Protein AF-A0A2U1ANG9-F1 (afdb_monomer)

Mean predicted aligned error: 2.75 Å

Sequence (73 aa):
MLFARFSTTIGLEGKLQQVEGRFYRMSHGPVWFLADEEMIMELEREIGMARLEPLKTVLVEQERGMTTWVVRK

Solvent-accessible surface area (backbone atoms only — not comparable to full-atom values): 4315 Å² total; per-residue (Å²): 115,49,80,48,75,48,47,32,44,64,94,42,77,91,74,58,52,70,74,54,91,53,27,28,42,40,90,89,61,58,75,41,77,34,51,46,70,66,60,52,56,48,51,30,61,77,71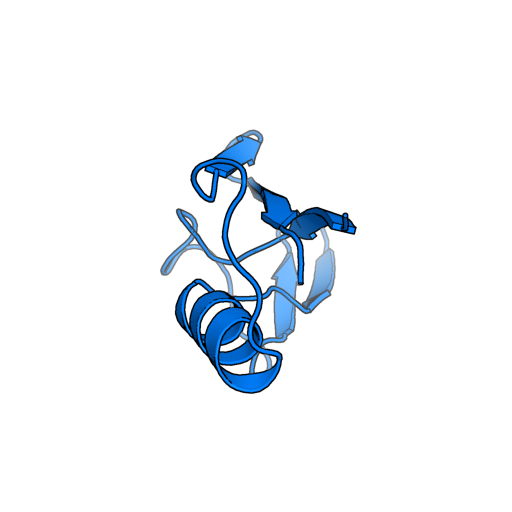,57,41,45,73,76,52,80,79,44,69,46,70,50,92,81,70,44,29,46,29,45,46,40,32,30,114

Nearest PDB structures (foldseek):
  5ufm-assembly1_A  TM=6.289E-01  e=9.859E-01  Burkholderia thailandensis E264
  8j9t-assembly1_B  TM=4.561E-01  e=3.029E+00  Salmonella enterica subsp. enterica serovar Typhi str. CT18
  8qdx-assembly1_C  TM=4.320E-01  e=3.029E+00  Escherichia coli
  9ggq-assembly1_A  TM=4.303E-01  e=4.859E+00  Escherichia coli

Secondary structure (DSSP, 8-state):
-EEEEE-BSTT-TTTSEEEETTEEE-TTS-EEE-B-HHHHHHHHHHHT-EESS--EEEEETTTEEEEEEEEE-

Structure (mmCIF, N/CA/C/O backbone):
data_AF-A0A2U1ANG9-F1
#
_entry.id   AF-A0A2U1ANG9-F1
#
loop_
_atom_site.group_PDB
_atom_site.id
_atom_site.type_symbol
_atom_site.label_atom_id
_atom_site.label_alt_id
_atom_site.label_comp_id
_atom_site.label_asym_id
_atom_site.label_entity_id
_atom_site.label_seq_id
_atom_site.pdbx_PDB_ins_code
_atom_site.Cartn_x
_atom_site.Cartn_y
_atom_site.Cartn_z
_atom_site.occupancy
_atom_site.B_iso_or_equiv
_atom_site.auth_seq_id
_atom_site.auth_comp_id
_atom_site.auth_asym_id
_atom_site.auth_atom_id
_atom_site.pdbx_PDB_model_num
ATOM 1 N N . MET A 1 1 ? -6.080 -4.487 17.320 1.00 93.12 1 MET A N 1
ATOM 2 C CA . MET A 1 1 ? -4.975 -3.792 16.630 1.00 93.12 1 MET A CA 1
ATOM 3 C C . MET A 1 1 ? -4.485 -4.702 15.527 1.00 93.12 1 MET A C 1
ATOM 5 O O . MET A 1 1 ? -4.222 -5.864 15.813 1.00 93.12 1 MET A O 1
ATOM 9 N N . LEU A 1 2 ? -4.405 -4.198 14.302 1.00 96.38 2 LEU A N 1
ATOM 10 C CA . LEU A 1 2 ? -3.772 -4.883 13.182 1.00 96.38 2 LEU A CA 1
ATOM 11 C C . LEU A 1 2 ? -2.402 -4.250 12.954 1.00 96.38 2 LEU A C 1
ATOM 13 O O . LEU A 1 2 ? -2.301 -3.029 12.884 1.00 96.38 2 LEU A O 1
ATOM 17 N N . PHE A 1 3 ? -1.376 -5.088 12.842 1.00 97.44 3 PHE A N 1
ATOM 18 C CA . PHE A 1 3 ? -0.052 -4.722 12.354 1.00 97.44 3 PHE A CA 1
ATOM 19 C C . PHE A 1 3 ? 0.211 -5.565 11.110 1.00 97.44 3 PHE A C 1
ATOM 21 O O . PHE A 1 3 ? 0.252 -6.793 11.200 1.00 97.44 3 PHE A O 1
ATOM 28 N N . ALA A 1 4 ? 0.365 -4.921 9.958 1.00 96.88 4 ALA A N 1
ATOM 29 C CA . ALA A 1 4 ? 0.607 -5.599 8.693 1.00 96.88 4 ALA A CA 1
ATOM 30 C C . ALA A 1 4 ? 1.790 -4.971 7.958 1.00 96.88 4 ALA A C 1
ATOM 32 O O . ALA A 1 4 ? 1.977 -3.751 7.971 1.00 96.88 4 ALA A O 1
ATOM 33 N N . ARG A 1 5 ? 2.579 -5.824 7.298 1.00 97.25 5 ARG A N 1
ATOM 34 C CA . ARG A 1 5 ? 3.623 -5.410 6.361 1.00 97.25 5 ARG A CA 1
ATOM 35 C C . ARG A 1 5 ? 3.393 -6.079 5.021 1.00 97.25 5 ARG A C 1
ATOM 37 O O . ARG A 1 5 ? 3.263 -7.299 4.964 1.00 97.25 5 ARG A O 1
ATOM 44 N N . PHE A 1 6 ? 3.329 -5.284 3.967 1.00 96.94 6 PHE A N 1
ATOM 45 C CA . PHE A 1 6 ? 3.039 -5.762 2.620 1.00 96.94 6 PHE A CA 1
ATOM 46 C C . PHE A 1 6 ? 3.670 -4.846 1.577 1.00 96.94 6 PHE A C 1
ATOM 48 O O . PHE A 1 6 ? 4.057 -3.713 1.872 1.00 96.94 6 PHE A O 1
ATOM 55 N N . SER A 1 7 ? 3.809 -5.357 0.358 1.00 95.31 7 SER A N 1
ATOM 56 C CA . SER A 1 7 ? 4.337 -4.573 -0.751 1.00 95.31 7 SER A CA 1
ATOM 57 C C . SER A 1 7 ? 3.244 -3.745 -1.415 1.00 95.31 7 SER A C 1
ATOM 59 O O . SER A 1 7 ? 2.104 -4.187 -1.563 1.00 95.31 7 SER A O 1
ATOM 61 N N . THR A 1 8 ? 3.617 -2.529 -1.798 1.00 96.69 8 THR A N 1
ATOM 62 C CA . THR A 1 8 ? 2.739 -1.551 -2.437 1.00 96.69 8 THR A CA 1
ATOM 63 C C . THR A 1 8 ? 3.416 -0.934 -3.650 1.00 96.69 8 THR A C 1
ATOM 65 O O . THR A 1 8 ? 4.621 -1.103 -3.861 1.00 96.69 8 THR A O 1
ATOM 68 N N . THR A 1 9 ? 2.632 -0.207 -4.437 1.00 96.19 9 THR A N 1
ATOM 69 C CA . THR A 1 9 ? 3.122 0.638 -5.531 1.00 96.19 9 THR A CA 1
ATOM 70 C C . THR A 1 9 ? 3.615 2.013 -5.071 1.00 96.19 9 THR A C 1
ATOM 72 O O . THR A 1 9 ? 4.216 2.719 -5.876 1.00 96.19 9 THR A O 1
ATOM 75 N N . ILE A 1 10 ? 3.424 2.372 -3.793 1.00 96.00 10 ILE A N 1
ATOM 76 C CA . ILE A 1 10 ? 3.786 3.681 -3.228 1.00 96.00 10 ILE A 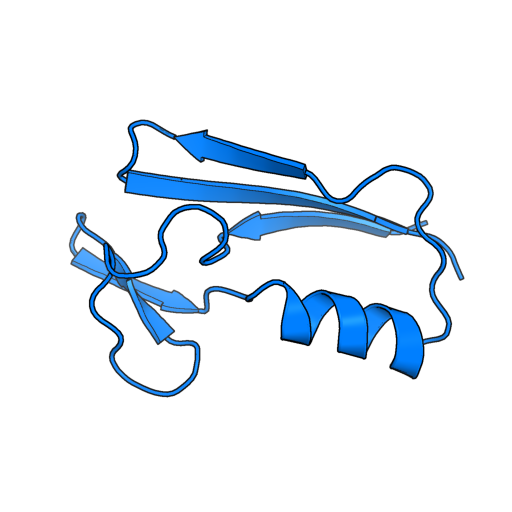CA 1
ATOM 77 C C . ILE A 1 10 ? 5.296 3.927 -3.374 1.00 96.00 10 ILE A C 1
ATOM 79 O O . ILE A 1 10 ? 6.114 3.187 -2.817 1.00 96.00 10 ILE A O 1
ATOM 83 N N . GLY A 1 11 ? 5.670 4.987 -4.090 1.00 93.00 11 GLY A N 1
ATOM 84 C CA . GLY A 1 11 ? 7.058 5.357 -4.387 1.00 93.00 11 GLY A CA 1
ATOM 85 C C . GLY A 1 11 ? 7.699 4.569 -5.541 1.00 93.00 11 GLY A C 1
ATOM 86 O O . GLY A 1 11 ? 8.902 4.709 -5.788 1.00 93.00 11 GLY A O 1
ATOM 87 N N . LEU A 1 12 ? 6.926 3.728 -6.234 1.00 93.25 12 LEU A N 1
ATOM 88 C CA . LEU A 1 12 ? 7.316 2.975 -7.432 1.00 93.25 12 LEU A CA 1
ATOM 89 C C . LEU A 1 12 ? 6.428 3.305 -8.643 1.00 93.25 12 LEU A C 1
ATOM 91 O O . LEU A 1 12 ? 6.380 2.541 -9.613 1.00 93.25 12 LEU A O 1
ATOM 95 N N . GLU A 1 13 ? 5.732 4.438 -8.610 1.00 88.62 13 GLU A N 1
ATOM 96 C CA . GLU A 1 13 ? 4.831 4.881 -9.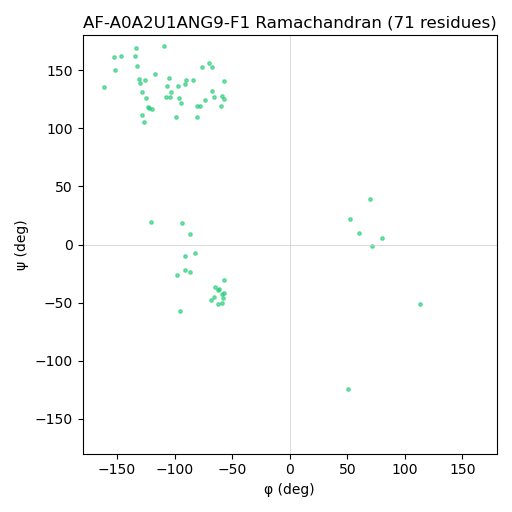667 1.00 88.62 13 GLU A CA 1
ATOM 97 C C . GLU A 1 13 ? 5.586 4.983 -11.001 1.00 88.62 13 GLU A C 1
ATOM 99 O O . GLU A 1 13 ? 6.640 5.611 -11.107 1.00 88.62 13 GLU A O 1
ATOM 104 N N . GLY A 1 14 ? 5.071 4.302 -12.027 1.00 85.69 14 GLY A N 1
ATOM 105 C CA . GLY A 1 14 ? 5.691 4.254 -13.354 1.00 85.69 14 GLY A CA 1
ATOM 106 C C . GLY A 1 14 ? 6.984 3.430 -13.459 1.00 85.69 14 GLY A C 1
ATOM 107 O O . GLY A 1 14 ? 7.520 3.317 -14.557 1.00 85.69 14 GLY A O 1
ATOM 108 N N . LYS A 1 15 ? 7.483 2.828 -12.368 1.00 89.56 15 LYS A N 1
ATOM 109 C CA . LYS A 1 15 ? 8.683 1.965 -12.388 1.00 89.56 15 LYS A CA 1
ATOM 110 C C . LYS A 1 15 ? 8.374 0.486 -12.612 1.00 89.56 15 LYS A C 1
ATOM 112 O O . LYS A 1 15 ? 9.250 -0.261 -13.036 1.00 89.56 15 LYS A O 1
ATOM 117 N N . LEU A 1 16 ? 7.148 0.056 -12.317 1.00 91.25 16 LEU A N 1
ATOM 118 C CA . LEU A 1 16 ? 6.722 -1.338 -12.436 1.00 91.25 16 LEU A CA 1
ATOM 119 C C . LEU A 1 16 ? 5.829 -1.552 -13.658 1.00 91.25 16 LEU A C 1
ATOM 121 O O . LEU A 1 16 ? 4.967 -0.729 -13.966 1.00 91.25 16 LEU A O 1
ATOM 125 N N . GLN A 1 17 ? 5.984 -2.704 -14.312 1.00 93.25 17 GLN A N 1
ATOM 126 C CA . GLN A 1 17 ? 5.088 -3.120 -15.386 1.00 93.25 17 GLN A CA 1
ATOM 127 C C . GLN A 1 17 ? 3.809 -3.717 -14.789 1.00 93.25 17 GLN A C 1
ATOM 129 O O . GLN A 1 17 ? 3.824 -4.822 -14.238 1.00 93.25 17 GLN A O 1
ATOM 134 N N . GLN A 1 18 ? 2.698 -2.996 -14.923 1.00 95.19 18 GLN A N 1
ATOM 135 C CA . GLN A 1 18 ? 1.372 -3.509 -14.590 1.00 95.19 18 GLN A CA 1
ATOM 136 C C . GLN A 1 18 ? 0.990 -4.624 -15.570 1.00 95.19 18 GLN A C 1
ATOM 138 O O . GLN A 1 18 ? 1.155 -4.478 -16.782 1.00 95.19 18 GLN A O 1
ATOM 143 N N . VAL A 1 19 ? 0.513 -5.748 -15.037 1.00 96.00 19 VAL A N 1
ATOM 144 C CA . VAL A 1 19 ? 0.019 -6.883 -15.825 1.00 96.00 19 VAL A CA 1
ATOM 145 C C . VAL A 1 19 ? -1.494 -6.776 -15.973 1.00 96.00 19 VAL A C 1
ATOM 147 O O . VAL A 1 19 ? -1.998 -6.720 -17.088 1.00 96.00 19 VAL A O 1
ATOM 150 N N . GLU A 1 20 ? -2.207 -6.711 -14.848 1.00 95.88 20 GLU A N 1
ATOM 151 C CA . GLU A 1 20 ? -3.665 -6.594 -14.792 1.00 95.88 20 GLU A CA 1
ATOM 152 C C . GLU A 1 20 ? -4.081 -6.087 -13.409 1.00 95.88 20 GLU A C 1
ATOM 154 O O . GLU A 1 20 ? -3.577 -6.575 -12.398 1.00 95.88 20 GLU A O 1
ATOM 159 N N . GLY A 1 21 ? -5.004 -5.124 -13.333 1.00 94.94 21 GLY A N 1
ATOM 160 C CA . GLY A 1 21 ? -5.479 -4.596 -12.050 1.00 94.94 21 GLY A CA 1
ATOM 161 C C . GLY A 1 21 ? -4.317 -4.204 -11.131 1.00 9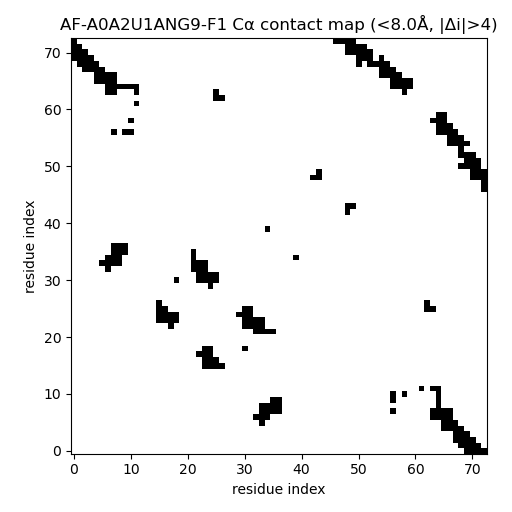4.94 21 GLY A C 1
ATOM 162 O O . GLY A 1 21 ? -3.435 -3.453 -11.524 1.00 94.94 21 GLY A O 1
ATOM 163 N N . ARG A 1 22 ? -4.265 -4.753 -9.917 1.00 95.56 22 ARG A N 1
ATOM 164 C CA . ARG A 1 22 ? -3.178 -4.495 -8.953 1.00 95.56 22 ARG A CA 1
ATOM 165 C C . ARG A 1 22 ? -2.040 -5.522 -9.008 1.00 95.56 22 ARG A C 1
ATOM 167 O O . ARG A 1 22 ? -1.266 -5.641 -8.061 1.00 95.56 22 ARG A O 1
ATOM 174 N N . PHE A 1 23 ? -1.931 -6.283 -10.097 1.00 96.56 23 PHE A N 1
ATOM 175 C CA . PHE A 1 23 ? -0.850 -7.239 -10.320 1.00 96.56 23 PHE A CA 1
ATOM 176 C C . PHE A 1 23 ? 0.266 -6.626 -11.165 1.00 96.56 23 PHE A C 1
ATOM 178 O O . PHE A 1 23 ? 0.037 -6.152 -12.279 1.00 96.56 23 PHE A O 1
ATOM 185 N N . TYR A 1 24 ? 1.491 -6.687 -10.648 1.00 96.25 24 TYR A N 1
ATOM 186 C CA . TYR A 1 24 ? 2.681 -6.105 -11.260 1.00 96.25 24 TYR A CA 1
ATOM 187 C C . TYR A 1 24 ? 3.773 -7.150 -11.416 1.00 96.25 24 TYR A C 1
ATOM 189 O O . TYR A 1 24 ? 3.981 -7.992 -10.540 1.00 96.25 24 TYR A O 1
ATOM 197 N N . ARG A 1 25 ? 4.501 -7.079 -12.530 1.00 95.00 25 ARG A N 1
ATOM 198 C CA . ARG A 1 25 ? 5.710 -7.873 -12.728 1.00 95.00 25 ARG A CA 1
ATOM 199 C C . ARG A 1 25 ? 6.853 -7.238 -11.945 1.00 95.00 25 ARG A C 1
ATOM 201 O O . ARG A 1 25 ? 7.228 -6.098 -12.209 1.00 95.00 25 ARG A O 1
ATOM 208 N N . MET A 1 26 ? 7.409 -7.989 -11.002 1.00 92.62 26 MET A N 1
ATOM 209 C CA . MET A 1 26 ? 8.575 -7.565 -10.238 1.00 92.62 26 MET A CA 1
ATOM 210 C C . MET A 1 26 ? 9.844 -7.689 -11.083 1.00 92.62 26 MET A C 1
ATOM 212 O O . MET A 1 26 ? 9.945 -8.563 -11.946 1.00 92.62 26 MET A O 1
ATOM 216 N N . SER A 1 27 ? 10.849 -6.871 -10.782 1.00 84.69 27 SER A N 1
ATOM 217 C CA . SER A 1 27 ? 12.156 -6.900 -11.452 1.00 84.69 27 SER A CA 1
ATOM 218 C C . SER A 1 27 ? 12.862 -8.254 -11.390 1.00 84.69 27 SER A C 1
ATOM 220 O O . SER A 1 27 ? 13.556 -8.646 -12.323 1.00 84.69 27 SER A O 1
ATOM 222 N N . HIS A 1 28 ? 12.629 -9.011 -10.319 1.00 83.38 28 HIS A N 1
ATOM 223 C CA . HIS A 1 28 ? 13.166 -10.356 -10.121 1.00 83.38 28 HIS A CA 1
ATOM 224 C C . HIS A 1 28 ? 12.298 -11.470 -10.743 1.00 83.38 28 HIS A C 1
ATOM 226 O O . HIS A 1 28 ? 12.551 -12.648 -10.496 1.00 83.38 28 HIS A O 1
ATOM 232 N N . GLY A 1 29 ? 11.271 -11.127 -11.535 1.00 85.06 29 GLY A N 1
ATOM 233 C CA . GLY A 1 29 ? 10.500 -12.066 -12.361 1.00 85.06 29 GLY A CA 1
ATOM 234 C C . GLY A 1 29 ? 9.026 -12.299 -11.986 1.00 85.06 29 GLY A C 1
ATOM 235 O O . GLY A 1 29 ? 8.183 -12.230 -12.890 1.00 85.06 29 G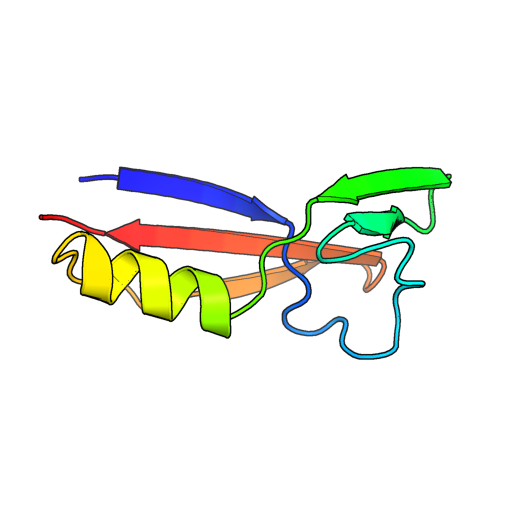LY A O 1
ATOM 236 N N . PRO A 1 30 ? 8.668 -12.609 -10.723 1.00 93.12 30 PRO A N 1
ATOM 237 C CA . PRO A 1 30 ? 7.313 -13.027 -10.378 1.00 93.12 30 PRO A CA 1
ATOM 238 C C . PRO A 1 30 ? 6.307 -11.876 -10.476 1.00 93.12 30 PRO A C 1
ATOM 240 O O . PRO A 1 30 ? 6.658 -10.702 -10.369 1.00 93.12 30 PRO A O 1
ATOM 243 N N . VAL A 1 31 ? 5.035 -12.231 -10.672 1.00 96.12 31 VAL A N 1
ATOM 244 C CA . VAL A 1 31 ? 3.916 -11.281 -10.667 1.00 96.12 31 VAL A CA 1
ATOM 245 C C . VAL A 1 31 ? 3.312 -11.242 -9.272 1.00 96.12 31 VAL A C 1
ATOM 247 O O . VAL A 1 31 ? 2.892 -12.279 -8.759 1.00 96.12 31 VAL A O 1
ATOM 250 N N . TRP A 1 32 ? 3.288 -10.067 -8.652 1.00 95.69 32 TRP A N 1
ATOM 251 C CA . TRP A 1 32 ? 2.779 -9.866 -7.296 1.00 95.69 32 TRP A CA 1
ATOM 252 C C . TRP A 1 32 ? 1.573 -8.936 -7.301 1.00 95.69 32 TRP A C 1
ATOM 254 O O . TRP A 1 32 ? 1.512 -7.993 -8.087 1.00 95.69 32 TRP A O 1
ATOM 264 N N . PHE A 1 33 ? 0.639 -9.186 -6.385 1.00 96.00 33 PHE A N 1
ATOM 265 C CA . PHE A 1 33 ? -0.363 -8.193 -6.022 1.00 96.00 33 PHE A CA 1
ATOM 266 C C .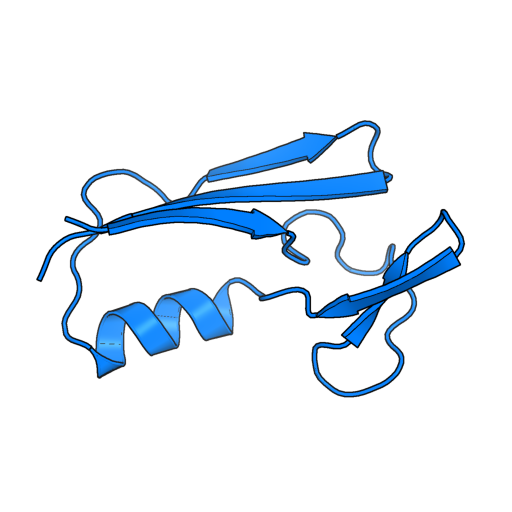 PHE A 1 33 ? 0.303 -7.105 -5.179 1.00 96.00 33 PHE A C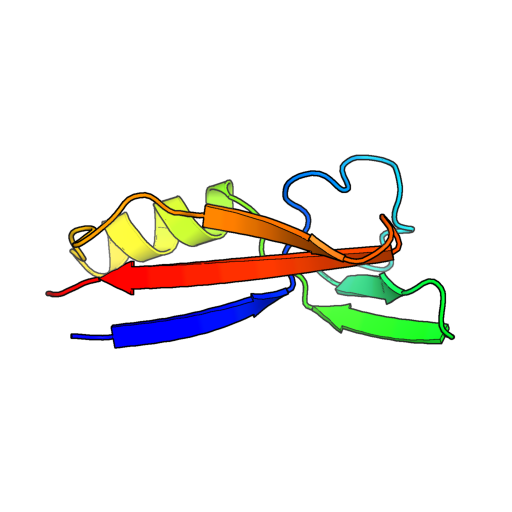 1
ATOM 268 O O . PHE A 1 33 ? 0.902 -7.413 -4.145 1.00 96.00 33 PHE A O 1
ATOM 275 N N . LEU A 1 34 ? 0.183 -5.851 -5.601 1.00 96.44 34 LEU A N 1
ATOM 276 C CA . LEU A 1 34 ? 0.693 -4.690 -4.884 1.00 96.44 34 LEU A CA 1
ATOM 277 C C . LEU A 1 34 ? -0.470 -3.744 -4.607 1.00 96.44 34 LEU A C 1
ATOM 279 O O . LEU A 1 34 ? -1.093 -3.237 -5.537 1.00 96.44 34 LEU A O 1
ATOM 283 N N . ALA A 1 35 ? -0.759 -3.506 -3.328 1.00 96.12 35 ALA A N 1
ATOM 284 C CA . ALA A 1 35 ? -1.756 -2.508 -2.959 1.00 96.12 35 ALA A CA 1
ATOM 285 C C . ALA A 1 35 ? -1.258 -1.096 -3.310 1.00 96.12 35 ALA A C 1
ATOM 287 O O . ALA A 1 35 ? -0.055 -0.833 -3.327 1.00 96.12 35 ALA A O 1
ATOM 288 N N . ASP A 1 36 ? -2.183 -0.182 -3.561 1.00 95.00 36 ASP A N 1
ATOM 289 C CA . ASP A 1 36 ? -1.910 1.245 -3.711 1.00 95.00 36 ASP A CA 1
ATOM 290 C C . ASP A 1 36 ? -2.454 2.013 -2.499 1.00 95.00 36 ASP A C 1
ATOM 292 O O . ASP A 1 36 ? -3.126 1.456 -1.625 1.00 95.00 36 ASP A O 1
ATOM 296 N N . GLU A 1 37 ? -2.106 3.295 -2.405 1.00 95.06 37 GLU A N 1
ATOM 297 C CA . GLU A 1 37 ? -2.553 4.141 -1.299 1.00 95.06 37 GLU A CA 1
ATOM 298 C C . GLU A 1 37 ? -4.083 4.287 -1.264 1.00 95.06 37 GLU A C 1
ATOM 300 O O . GLU A 1 37 ? -4.678 4.235 -0.185 1.00 95.06 37 GLU A O 1
ATOM 305 N N . GLU A 1 38 ? -4.716 4.404 -2.433 1.00 95.88 38 GLU A N 1
ATOM 306 C CA . GLU A 1 38 ? -6.166 4.5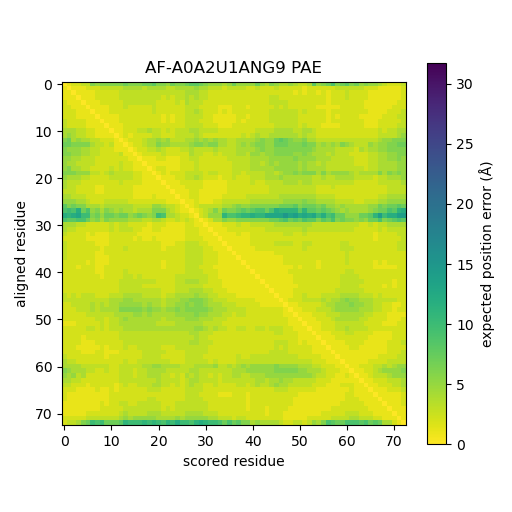51 -2.577 1.00 95.88 38 GLU A CA 1
ATOM 307 C C . GLU A 1 38 ? -6.914 3.362 -1.964 1.00 95.88 38 GLU A C 1
ATOM 309 O O . GLU A 1 38 ? -7.763 3.555 -1.092 1.00 95.88 38 GLU A O 1
ATOM 314 N N . MET A 1 39 ? -6.521 2.135 -2.314 1.00 96.44 39 MET A N 1
ATOM 315 C CA . MET A 1 39 ? -7.105 0.904 -1.783 1.00 96.44 39 MET A CA 1
ATOM 316 C C . MET A 1 39 ? -6.992 0.821 -0.262 1.00 96.44 39 MET A C 1
ATOM 318 O O . MET A 1 39 ? -7.929 0.396 0.414 1.00 96.44 39 MET A O 1
ATOM 322 N N . ILE A 1 40 ? -5.838 1.198 0.296 1.00 96.94 40 ILE A N 1
ATOM 323 C CA . ILE A 1 40 ? -5.617 1.154 1.747 1.00 96.94 40 ILE A CA 1
ATOM 324 C C . ILE A 1 40 ? -6.535 2.164 2.439 1.00 96.94 40 ILE A C 1
ATOM 326 O O . ILE A 1 40 ? -7.179 1.826 3.430 1.00 96.94 40 ILE A O 1
ATOM 330 N N . MET A 1 41 ? -6.631 3.388 1.913 1.00 96.06 41 MET A N 1
ATOM 331 C CA . MET A 1 41 ? -7.510 4.424 2.461 1.00 96.06 41 MET A CA 1
ATOM 332 C C . MET A 1 41 ? -8.994 4.054 2.350 1.00 96.06 41 MET A C 1
ATOM 334 O O . MET A 1 41 ? -9.769 4.375 3.250 1.00 96.06 41 MET A O 1
ATOM 338 N N . GLU A 1 42 ? -9.406 3.398 1.267 1.00 97.50 42 GLU A N 1
ATOM 339 C CA . GLU A 1 42 ? -10.758 2.853 1.108 1.00 97.50 42 GLU A CA 1
ATOM 340 C C . GLU A 1 42 ? -11.058 1.794 2.166 1.00 97.50 42 GLU A C 1
ATOM 342 O O . GLU A 1 42 ? -12.026 1.944 2.908 1.00 97.50 42 GLU A O 1
ATOM 347 N N . LEU A 1 43 ? -10.178 0.801 2.324 1.00 96.19 43 LEU A N 1
ATOM 348 C CA . LEU A 1 43 ? -10.293 -0.245 3.347 1.00 96.19 43 LEU A CA 1
ATOM 349 C C . LEU A 1 43 ? -10.373 0.322 4.768 1.00 96.19 43 LEU A C 1
ATOM 351 O O . LEU A 1 43 ? -11.165 -0.151 5.587 1.00 96.19 43 LEU A O 1
ATOM 355 N N . GLU A 1 44 ? -9.568 1.342 5.075 1.00 96.31 44 GLU A N 1
ATOM 356 C CA . GLU A 1 44 ? -9.629 2.039 6.361 1.00 96.31 44 GLU A CA 1
ATOM 357 C C . GLU A 1 44 ? -11.024 2.630 6.611 1.00 96.31 44 GLU A C 1
ATOM 359 O O . GLU A 1 44 ? -11.584 2.435 7.693 1.00 96.31 44 GLU A O 1
ATOM 364 N N . ARG A 1 45 ? -11.615 3.298 5.609 1.00 96.88 45 ARG A N 1
ATOM 365 C CA . ARG A 1 45 ? -12.959 3.891 5.708 1.00 96.88 45 ARG A CA 1
ATOM 366 C C . ARG A 1 45 ? -14.058 2.836 5.789 1.00 96.88 45 ARG A C 1
ATOM 368 O O . ARG A 1 45 ? -14.917 2.937 6.660 1.00 96.88 45 ARG A O 1
ATOM 375 N N . GLU A 1 46 ? -14.031 1.835 4.913 1.00 97.56 46 GLU A N 1
ATOM 376 C CA . GLU A 1 46 ? -15.064 0.796 4.817 1.00 97.56 46 GLU A CA 1
ATOM 377 C C . GLU A 1 46 ? -15.184 -0.027 6.101 1.00 97.56 46 GLU A C 1
ATOM 379 O O . GLU A 1 46 ? -16.285 -0.369 6.531 1.00 97.56 46 GLU A O 1
ATOM 384 N N . ILE A 1 47 ? -14.053 -0.322 6.745 1.00 95.19 47 ILE A N 1
ATOM 385 C CA . ILE A 1 47 ? -14.013 -1.157 7.952 1.00 95.19 47 ILE A CA 1
ATOM 386 C C . ILE A 1 47 ? -14.138 -0.303 9.234 1.00 95.19 47 ILE A C 1
ATOM 388 O O . ILE A 1 47 ? -14.350 -0.842 10.327 1.00 95.19 47 ILE A O 1
ATOM 392 N N . GLY A 1 48 ? -14.053 1.027 9.117 1.00 96.56 48 GLY A N 1
ATOM 393 C CA . GLY A 1 48 ? -14.070 1.955 10.250 1.00 96.56 48 GLY A CA 1
ATOM 394 C C . GLY A 1 48 ? -12.800 1.866 11.096 1.00 96.56 48 GLY A C 1
ATOM 395 O O . GLY A 1 48 ? -12.869 1.884 12.322 1.00 96.56 48 GLY A O 1
ATOM 396 N N . MET A 1 49 ? -11.646 1.701 10.451 1.00 96.19 49 MET A N 1
ATOM 397 C CA . MET A 1 49 ? -10.343 1.589 11.103 1.00 96.19 49 MET A CA 1
ATOM 398 C C . MET A 1 49 ? -9.685 2.965 11.250 1.00 96.19 49 MET A C 1
ATOM 400 O O . MET A 1 49 ? -9.672 3.771 10.323 1.00 96.19 49 MET A O 1
ATOM 404 N N . ALA A 1 50 ? -9.069 3.213 12.403 1.00 96.38 50 ALA A N 1
ATOM 405 C CA . ALA A 1 50 ? -8.264 4.398 12.669 1.00 96.38 50 ALA A CA 1
ATOM 406 C C . ALA A 1 50 ? -6.769 4.055 12.704 1.00 96.38 50 ALA A C 1
ATOM 408 O O . ALA A 1 50 ? -6.354 3.074 13.334 1.00 96.38 50 ALA A O 1
ATOM 409 N N . ARG A 1 51 ? -5.951 4.904 12.073 1.00 96.50 51 ARG A N 1
ATOM 410 C CA . ARG A 1 51 ? -4.484 4.820 12.103 1.00 96.50 51 ARG A CA 1
ATOM 411 C C . ARG A 1 51 ? -3.953 5.068 13.512 1.00 96.50 51 ARG A C 1
ATOM 413 O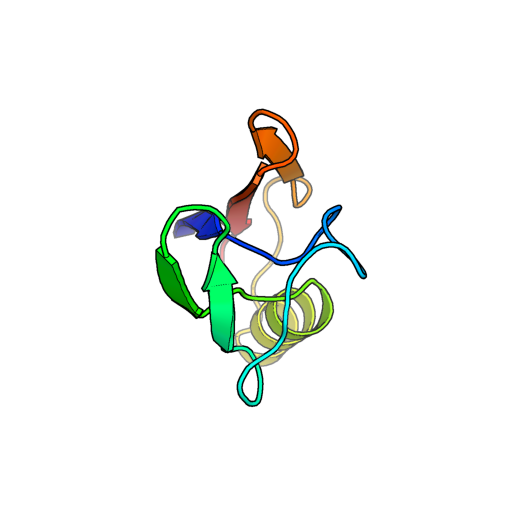 O . ARG A 1 51 ? -4.270 6.079 14.134 1.00 96.50 51 ARG A O 1
ATOM 420 N N . LEU A 1 52 ? -3.128 4.144 14.001 1.00 97.69 52 LEU A N 1
ATOM 421 C CA . LEU A 1 52 ? -2.347 4.329 15.229 1.00 97.69 52 LEU A CA 1
ATOM 422 C C . LEU A 1 52 ? -1.016 5.035 14.952 1.00 97.69 52 LEU A C 1
ATOM 424 O O . LEU A 1 52 ? -0.457 5.669 15.841 1.00 97.69 52 LEU A O 1
ATOM 428 N N . GLU A 1 53 ? -0.532 4.946 13.716 1.00 96.06 53 GLU A N 1
ATOM 429 C CA . GLU A 1 53 ? 0.615 5.688 13.207 1.00 96.06 53 GLU A CA 1
ATOM 430 C C . GLU A 1 53 ? 0.414 6.024 11.721 1.00 96.06 53 GLU A C 1
ATOM 432 O O . GLU A 1 53 ? -0.418 5.395 11.058 1.00 96.06 53 GLU A O 1
ATOM 437 N N . PRO A 1 54 ? 1.163 6.991 11.166 1.00 96.12 54 PRO A N 1
ATOM 438 C CA . PRO A 1 54 ? 1.127 7.267 9.736 1.00 96.12 54 PRO A CA 1
ATOM 439 C C . PRO A 1 54 ? 1.469 6.025 8.903 1.00 96.12 54 PRO A C 1
ATOM 441 O O . PRO A 1 54 ? 2.389 5.274 9.241 1.00 96.12 54 PRO A O 1
ATOM 444 N N . LEU A 1 55 ? 0.763 5.851 7.781 1.00 96.88 55 LEU A N 1
ATOM 445 C CA . LEU A 1 55 ? 1.135 4.868 6.768 1.00 96.88 55 LEU A CA 1
ATOM 446 C C . LEU A 1 55 ? 2.545 5.201 6.272 1.00 96.88 55 LEU A C 1
ATOM 448 O O . LEU A 1 55 ? 2.829 6.343 5.913 1.00 96.88 55 LEU A O 1
ATOM 452 N N . LYS A 1 56 ? 3.438 4.214 6.287 1.00 96.81 56 LYS A N 1
ATOM 453 C CA . LYS A 1 56 ? 4.847 4.408 5.937 1.00 96.81 56 LYS A CA 1
ATOM 454 C C . LYS A 1 56 ? 5.287 3.362 4.931 1.00 96.81 56 LYS A C 1
ATOM 456 O O . LYS A 1 56 ? 4.975 2.185 5.103 1.00 96.81 56 LYS A O 1
ATOM 461 N N . THR A 1 57 ? 6.069 3.778 3.945 1.00 97.81 57 THR A N 1
ATOM 462 C CA . THR A 1 57 ? 6.640 2.889 2.931 1.00 97.81 57 THR A CA 1
ATOM 463 C C . THR A 1 57 ? 8.141 3.110 2.850 1.00 97.81 57 THR A C 1
ATOM 465 O O . THR A 1 57 ? 8.605 4.243 2.766 1.00 97.81 57 THR A O 1
ATOM 468 N N . VAL A 1 58 ? 8.903 2.018 2.879 1.00 97.06 58 VAL A N 1
ATOM 469 C CA . VAL A 1 58 ? 10.344 2.027 2.611 1.00 97.06 58 VAL A CA 1
ATOM 470 C C . VAL A 1 58 ? 10.577 1.465 1.216 1.00 97.06 58 VAL A C 1
ATOM 472 O O . VAL A 1 58 ? 10.122 0.359 0.915 1.00 97.06 58 VAL A O 1
ATOM 475 N N . LEU A 1 59 ? 11.304 2.211 0.384 1.00 95.38 59 LEU A N 1
ATOM 476 C CA . LEU A 1 59 ? 11.815 1.713 -0.889 1.00 95.38 59 LEU A CA 1
ATOM 477 C C . LEU A 1 59 ? 13.076 0.892 -0.630 1.00 95.38 59 LEU A C 1
ATOM 479 O O . LEU A 1 59 ? 14.059 1.403 -0.099 1.00 95.38 59 LEU A O 1
ATOM 483 N N . VAL A 1 60 ? 13.043 -0.385 -0.997 1.00 93.81 60 VAL A N 1
ATOM 484 C CA . VAL A 1 60 ? 14.178 -1.297 -0.840 1.00 93.81 60 VAL A CA 1
ATOM 485 C C . VAL A 1 60 ? 14.900 -1.393 -2.171 1.00 93.81 60 VAL A C 1
ATOM 487 O O . VAL A 1 60 ? 14.350 -1.943 -3.125 1.00 93.81 60 VAL A O 1
ATOM 490 N N . GLU A 1 61 ? 16.104 -0.822 -2.227 1.00 92.19 61 GLU A N 1
ATOM 491 C CA . GLU A 1 61 ? 16.953 -0.760 -3.428 1.00 92.19 61 GLU A CA 1
ATOM 492 C C . GLU A 1 61 ? 16.245 -0.185 -4.670 1.00 92.19 61 GLU A C 1
ATOM 494 O O . GLU A 1 61 ? 16.652 -0.436 -5.790 1.00 92.19 61 GLU A O 1
ATOM 499 N N . GLN A 1 62 ? 15.163 0.584 -4.489 1.00 89.38 62 GLN A N 1
ATOM 500 C CA . GLN A 1 62 ? 14.270 1.047 -5.567 1.00 89.38 62 GLN A CA 1
ATOM 501 C C . GLN A 1 62 ? 13.575 -0.066 -6.380 1.00 89.38 62 GLN A C 1
ATOM 503 O O . GLN A 1 62 ? 12.913 0.233 -7.370 1.00 89.38 62 GLN A O 1
ATOM 508 N N . GLU A 1 63 ? 13.660 -1.318 -5.933 1.00 90.56 63 GLU A N 1
ATOM 509 C CA . GLU A 1 63 ? 13.114 -2.497 -6.618 1.00 90.56 63 GLU A CA 1
ATOM 510 C C . GLU A 1 63 ? 11.744 -2.921 -6.071 1.00 90.56 63 GLU A C 1
ATOM 512 O O . GLU A 1 63 ? 10.949 -3.568 -6.754 1.00 90.56 63 GLU A O 1
ATOM 517 N N . ARG A 1 64 ? 11.463 -2.602 -4.801 1.00 92.75 64 ARG A N 1
ATOM 518 C CA . ARG A 1 64 ? 10.185 -2.914 -4.143 1.00 92.75 64 ARG A CA 1
ATOM 519 C C . ARG A 1 64 ? 9.837 -1.915 -3.041 1.00 92.75 64 ARG A C 1
ATOM 521 O O . ARG A 1 64 ? 10.723 -1.398 -2.361 1.00 92.75 64 ARG A O 1
ATOM 528 N N . GLY A 1 65 ? 8.540 -1.716 -2.826 1.00 94.50 65 GLY A N 1
ATOM 529 C CA . GLY A 1 65 ? 7.997 -1.031 -1.658 1.00 94.50 65 GLY A CA 1
ATOM 530 C C . GLY A 1 65 ? 7.725 -2.023 -0.529 1.00 94.50 65 GLY A C 1
ATOM 531 O O . GLY A 1 65 ? 7.285 -3.152 -0.763 1.00 94.50 65 GLY A O 1
ATOM 532 N N . MET A 1 66 ? 7.990 -1.612 0.707 1.00 96.81 66 MET A N 1
ATOM 533 C CA . MET A 1 66 ? 7.571 -2.322 1.912 1.00 96.81 66 MET A CA 1
ATOM 534 C C . MET A 1 66 ? 6.818 -1.352 2.817 1.00 96.81 66 MET A C 1
ATOM 536 O O . MET A 1 66 ? 7.427 -0.487 3.452 1.00 96.81 66 MET A O 1
ATOM 540 N N . THR A 1 67 ? 5.501 -1.506 2.864 1.00 98.06 67 THR A N 1
ATOM 541 C CA . THR A 1 67 ? 4.588 -0.648 3.616 1.00 98.06 67 THR A CA 1
ATOM 542 C C . THR A 1 67 ? 4.264 -1.267 4.962 1.00 98.06 67 THR A C 1
ATOM 544 O O . THR A 1 67 ? 4.005 -2.465 5.050 1.00 98.06 67 THR A O 1
ATOM 547 N N . THR A 1 68 ? 4.272 -0.448 6.009 1.00 98.19 68 THR A N 1
ATOM 548 C CA . THR A 1 68 ? 3.798 -0.819 7.344 1.00 98.19 68 THR A CA 1
ATOM 549 C C . THR A 1 68 ? 2.478 -0.110 7.613 1.00 98.19 68 THR A C 1
ATOM 551 O O . THR A 1 68 ? 2.396 1.115 7.505 1.00 98.19 68 THR A O 1
ATOM 554 N N . TRP A 1 69 ? 1.465 -0.889 7.987 1.00 97.88 69 TRP A N 1
ATOM 555 C CA . TRP A 1 69 ? 0.115 -0.427 8.286 1.00 97.88 69 TRP A CA 1
ATOM 556 C C . TRP A 1 69 ? -0.280 -0.855 9.700 1.00 97.88 69 TRP A C 1
ATOM 558 O O . TRP A 1 69 ? -0.317 -2.054 9.997 1.00 97.88 69 TRP A O 1
ATOM 568 N N . VAL A 1 70 ? -0.546 0.120 10.577 1.00 98.06 70 VAL A N 1
ATOM 569 C CA . VAL A 1 70 ? -0.938 -0.139 11.972 1.00 98.06 70 VAL A CA 1
ATOM 570 C C . VAL A 1 70 ? -2.208 0.617 12.315 1.00 98.06 70 VAL A C 1
ATOM 572 O O . VAL A 1 70 ? -2.235 1.847 12.400 1.00 98.06 70 VAL A O 1
ATOM 575 N N . VAL A 1 71 ? -3.274 -0.151 12.518 1.00 97.50 71 VAL A N 1
ATOM 576 C CA . VAL A 1 71 ? -4.631 0.361 12.721 1.00 97.50 71 VAL A CA 1
ATOM 577 C C . VAL A 1 71 ? -5.338 -0.331 13.879 1.00 97.50 71 VAL A C 1
ATOM 579 O O . VAL A 1 71 ? -4.971 -1.424 14.330 1.00 97.50 71 VAL A O 1
ATOM 582 N N . ARG A 1 72 ? -6.402 0.302 14.365 1.00 97.06 72 ARG A N 1
ATOM 583 C CA . ARG A 1 72 ? -7.380 -0.291 15.279 1.00 97.06 72 ARG A CA 1
ATOM 584 C C . ARG A 1 72 ? -8.798 0.004 14.801 1.00 97.06 72 ARG A C 1
ATOM 586 O O . ARG A 1 72 ? -9.012 1.019 14.147 1.00 97.06 72 ARG A O 1
ATOM 593 N N . LYS A 1 73 ? -9.729 -0.870 15.172 1.00 92.69 73 LYS A N 1
ATOM 594 C CA . LYS A 1 73 ? -11.160 -0.572 15.128 1.00 92.69 73 LYS A CA 1
ATOM 595 C C . LYS A 1 73 ? -11.543 0.236 16.364 1.00 92.69 73 LYS A C 1
ATOM 597 O O . LYS A 1 73 ? -10.836 0.063 17.388 1.00 92.69 73 LYS A O 1
#

Radius of gyration: 12.79 Å; Cα contacts (8 Å, |Δi|>4): 129; chains: 1; bounding box: 32×20×32 Å

Foldseek 3Di:
DDKDKDWACVVVVPVWDDDDDQWTQFPVGDIDRHHYPVVVVVVCVVVVKDFPDDWDWDQDVVRTIIIIGDIDD

Organism: NCBI:txid1765052

pLDDT: mean 94.87, std 3.22, range [83.38, 98.19]